Protein AF-A0A4R3SLR4-F1 (afdb_monomer)

Nearest PDB structures (foldseek):
  4ocl-assembly2_E  TM=2.530E-01  e=9.654E+00  Saccharomyces cerevisiae S288C

Radius of gyration: 13.83 Å; Cα contacts (8 Å, |Δi|>4): 68; chains: 1; bounding box: 33×25×30 Å

Foldseek 3Di:
DDKDWAQDPDDDPRHGDNPHTDIDDDCPDDDALVVQVVVVQVVQVVVVHHCPDDDDDDPDDDDDPPDDDDDRCSDDDDDD

Secondary structure (DSSP, 8-state):
-EEEEE-PPPBTTB---SS--EEEEETSS-S-HHHHHHHHHHHHHHTT------SPPPSS----SS--------SS----

Solvent-accessible surface area (backbone atoms only — not comparable to full-atom values): 5555 Å² total; per-residue (Å²): 109,48,79,48,76,46,79,48,70,62,53,91,93,44,64,59,49,91,84,59,54,53,76,44,62,47,60,74,72,87,75,55,49,72,63,31,45,57,50,44,35,54,51,34,45,76,68,79,43,74,72,87,76,90,80,82,82,78,95,63,94,80,84,66,94,88,59,88,86,86,85,76,87,42,71,88,85,86,87,133

Sequence (80 aa):
MKIESFLLSEKGWVPNNSRLPVVFYRGALVGDANGLADQFEALFEGHGGSPDWRDSVFDYHHYHSIAYEALGFFAGEATL

pLDDT: mean 91.75, std 5.09, range [69.19, 97.69]

Mean predicted aligned error: 3.62 Å

Structure (mmCIF, N/CA/C/O backbone):
data_AF-A0A4R3SLR4-F1
#
_entry.id   AF-A0A4R3SLR4-F1
#
loop_
_atom_site.group_PDB
_atom_site.id
_atom_site.type_symbol
_atom_site.label_atom_id
_atom_site.label_alt_id
_atom_site.label_comp_id
_atom_site.label_asym_id
_atom_site.label_entity_id
_atom_site.label_seq_id
_atom_site.pdbx_PDB_ins_code
_atom_site.Cartn_x
_atom_site.Cartn_y
_atom_site.Cartn_z
_atom_site.occupancy
_atom_site.B_iso_or_equiv
_atom_site.auth_seq_id
_atom_site.auth_comp_id
_atom_site.auth_asym_id
_atom_site.auth_atom_id
_atom_site.pdbx_PDB_model_num
ATOM 1 N N . MET A 1 1 ? -6.502 -7.759 14.008 1.00 89.62 1 MET A N 1
ATOM 2 C CA . MET A 1 1 ? -5.522 -7.489 12.941 1.00 89.62 1 MET A CA 1
ATOM 3 C C . MET A 1 1 ? -4.717 -8.746 12.637 1.00 89.62 1 MET A C 1
ATOM 5 O O . MET A 1 1 ? -4.250 -9.387 13.573 1.00 89.62 1 MET A O 1
ATOM 9 N N . LYS A 1 2 ? -4.564 -9.104 11.358 1.00 95.88 2 LYS A N 1
ATOM 10 C CA . LYS A 1 2 ? -3.642 -10.153 10.883 1.00 95.88 2 LYS A CA 1
ATOM 11 C C . LYS A 1 2 ? -2.556 -9.485 10.042 1.00 95.88 2 LYS A C 1
ATOM 13 O O . LYS A 1 2 ? -2.885 -8.654 9.203 1.00 95.88 2 LYS A O 1
ATOM 18 N N . ILE A 1 3 ? -1.298 -9.850 10.266 1.00 97.69 3 ILE A N 1
ATOM 19 C CA . ILE A 1 3 ? -0.150 -9.309 9.531 1.00 97.69 3 ILE A CA 1
ATOM 20 C C . ILE A 1 3 ? 0.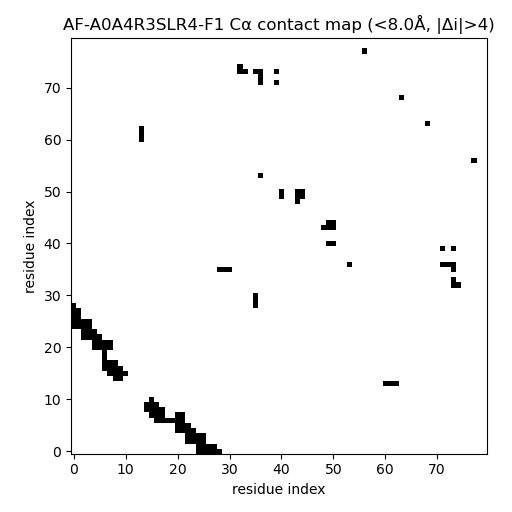374 -10.391 8.591 1.00 97.69 3 ILE A C 1
ATOM 22 O O . ILE A 1 3 ? 0.575 -11.533 9.006 1.00 97.69 3 ILE A O 1
ATOM 26 N N . GLU A 1 4 ? 0.578 -10.029 7.333 1.00 97.50 4 GLU A N 1
ATOM 27 C CA . GLU A 1 4 ? 1.174 -10.876 6.302 1.00 97.50 4 GLU A CA 1
ATOM 28 C C . GLU A 1 4 ? 2.340 -10.132 5.651 1.00 97.50 4 GLU A C 1
ATOM 30 O O . GLU A 1 4 ? 2.358 -8.901 5.622 1.00 97.50 4 GLU A O 1
ATOM 35 N N . SER A 1 5 ? 3.319 -10.868 5.131 1.00 97.50 5 SER A N 1
ATOM 36 C CA . SER A 1 5 ? 4.432 -10.289 4.386 1.00 97.50 5 SER A CA 1
ATOM 37 C C . SER A 1 5 ? 4.702 -11.063 3.102 1.00 97.50 5 SER A C 1
ATOM 39 O O . SER A 1 5 ? 4.596 -12.289 3.061 1.00 97.50 5 SER A O 1
ATOM 41 N N . PHE A 1 6 ? 5.051 -10.328 2.048 1.00 95.56 6 PHE A N 1
ATOM 42 C CA . PHE A 1 6 ? 5.302 -10.867 0.717 1.00 95.56 6 PHE A CA 1
ATOM 43 C C . PHE A 1 6 ? 6.637 -10.331 0.209 1.00 95.56 6 PHE A C 1
ATOM 45 O O . PHE A 1 6 ? 6.777 -9.135 -0.048 1.00 95.56 6 PHE A O 1
ATOM 52 N N . LEU A 1 7 ? 7.631 -11.209 0.072 1.00 97.00 7 LEU A N 1
ATOM 53 C CA . LEU A 1 7 ? 8.862 -10.872 -0.635 1.00 97.00 7 LEU A CA 1
ATOM 54 C C . LEU A 1 7 ? 8.645 -11.149 -2.122 1.00 97.00 7 LEU A C 1
ATOM 56 O O . LEU A 1 7 ? 8.425 -12.294 -2.515 1.00 97.00 7 LEU A O 1
ATOM 60 N N . LEU A 1 8 ? 8.670 -10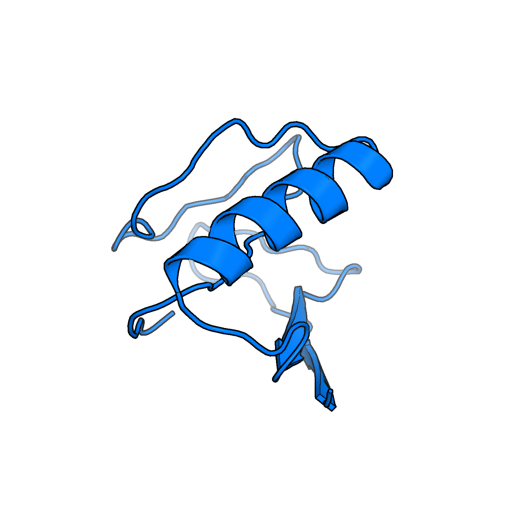.095 -2.931 1.00 94.62 8 LEU A N 1
ATOM 61 C CA . LEU A 1 8 ? 8.390 -10.171 -4.360 1.00 94.62 8 LEU A CA 1
ATOM 62 C C . LEU A 1 8 ? 9.702 -10.176 -5.148 1.00 94.62 8 LEU A C 1
ATOM 64 O O . LEU A 1 8 ? 10.578 -9.348 -4.904 1.00 94.62 8 LEU A O 1
ATOM 68 N N . SER A 1 9 ? 9.833 -11.094 -6.105 1.00 96.12 9 SER A N 1
ATOM 69 C CA . SER A 1 9 ? 10.905 -11.050 -7.103 1.00 96.12 9 SER A CA 1
ATOM 70 C C . SER A 1 9 ? 10.614 -9.982 -8.155 1.00 96.12 9 SER A C 1
ATOM 72 O O . SER A 1 9 ? 9.472 -9.543 -8.294 1.00 96.12 9 SER A O 1
ATOM 74 N N . GLU A 1 10 ? 11.617 -9.608 -8.945 1.00 95.75 10 GLU A N 1
ATOM 75 C CA . GLU A 1 10 ? 11.409 -8.800 -10.150 1.00 95.75 10 GLU A CA 1
ATOM 76 C C . GLU A 1 10 ? 10.291 -9.380 -11.039 1.00 95.75 10 GLU A C 1
ATOM 78 O O . GLU A 1 10 ? 10.108 -10.602 -11.130 1.00 95.75 10 GLU A O 1
ATOM 83 N N . LYS A 1 11 ? 9.509 -8.497 -11.669 1.00 92.12 11 LYS A N 1
ATOM 84 C CA . LYS A 1 11 ? 8.403 -8.870 -12.561 1.00 92.12 11 LYS A CA 1
ATOM 85 C C . LYS A 1 11 ? 8.364 -7.928 -13.760 1.00 92.12 11 LYS A C 1
ATOM 87 O O . LYS A 1 11 ? 7.883 -6.799 -13.674 1.00 92.12 11 LYS A O 1
ATOM 92 N N . GLY A 1 12 ? 8.828 -8.414 -14.909 1.00 93.75 12 GLY A N 1
ATOM 93 C CA . GLY A 1 12 ? 8.912 -7.601 -16.122 1.00 93.75 12 GLY A CA 1
ATOM 94 C C . GLY A 1 12 ? 9.833 -6.400 -15.905 1.00 93.75 12 GLY A C 1
ATOM 95 O O . GLY A 1 12 ? 10.983 -6.569 -15.524 1.00 93.75 12 GLY A O 1
ATOM 96 N N 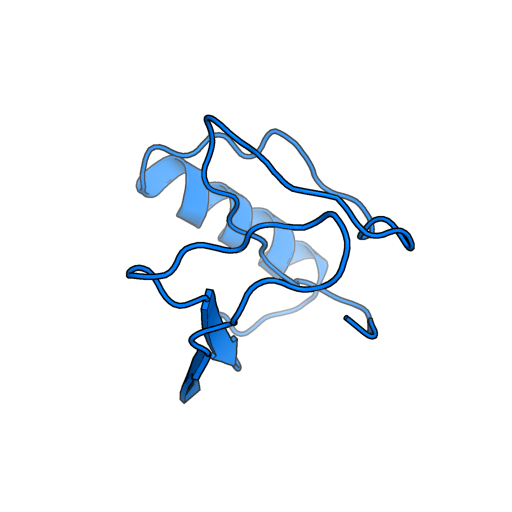. TRP A 1 13 ? 9.322 -5.190 -16.132 1.00 94.62 13 TRP A N 1
ATOM 97 C CA . TRP A 1 13 ? 10.076 -3.949 -15.923 1.00 94.62 13 TRP A CA 1
ATOM 98 C C . TRP A 1 13 ? 10.017 -3.424 -14.478 1.00 94.62 13 TRP A C 1
ATOM 100 O O . TRP A 1 13 ? 10.663 -2.424 -14.171 1.00 94.62 13 TRP A O 1
ATOM 110 N N . VAL A 1 14 ? 9.260 -4.078 -13.589 1.00 95.00 14 VAL A N 1
ATOM 111 C CA . VAL A 1 14 ? 9.158 -3.704 -12.174 1.00 95.00 14 VAL A CA 1
ATOM 112 C C . VAL A 1 14 ? 10.242 -4.445 -11.383 1.00 95.00 14 VAL A C 1
ATOM 114 O O . VAL A 1 14 ? 10.187 -5.676 -11.295 1.00 95.00 14 VAL A O 1
ATOM 117 N N . PRO A 1 15 ? 11.220 -3.735 -10.788 1.00 94.69 15 PRO A N 1
ATOM 118 C CA . PRO A 1 15 ? 12.379 -4.386 -10.180 1.00 94.69 15 PRO A CA 1
ATOM 119 C C . PRO A 1 15 ? 12.048 -5.119 -8.873 1.00 94.69 15 PRO A C 1
ATOM 121 O O . PRO A 1 15 ? 12.650 -6.149 -8.591 1.00 94.69 15 PRO A O 1
ATOM 124 N N . ASN A 1 16 ? 11.078 -4.618 -8.096 1.00 94.62 16 ASN A N 1
ATOM 125 C CA . ASN A 1 16 ? 10.808 -5.010 -6.705 1.00 94.62 16 ASN A CA 1
ATOM 126 C C . ASN A 1 16 ? 12.045 -4.931 -5.777 1.00 94.62 16 ASN A C 1
ATOM 128 O O . ASN A 1 16 ? 13.198 -4.871 -6.199 1.00 94.62 16 ASN A O 1
ATOM 132 N N . ASN A 1 17 ? 11.818 -4.853 -4.464 1.00 94.31 17 ASN A N 1
ATOM 133 C CA . ASN A 1 17 ? 12.913 -4.777 -3.497 1.00 94.31 17 ASN A CA 1
ATOM 134 C C . ASN A 1 17 ? 13.306 -6.184 -3.026 1.00 94.31 17 ASN A C 1
ATOM 136 O O . ASN A 1 17 ? 12.524 -6.864 -2.370 1.00 94.31 17 ASN A O 1
ATOM 140 N N . SER A 1 18 ? 14.544 -6.602 -3.295 1.00 94.81 18 SER A N 1
ATOM 141 C CA . SER A 1 18 ? 15.029 -7.950 -2.953 1.00 94.81 18 SER A CA 1
ATOM 142 C C . SER A 1 18 ? 15.238 -8.202 -1.454 1.00 94.81 18 SER A C 1
ATOM 144 O O . SER A 1 18 ? 15.530 -9.330 -1.059 1.00 94.81 18 SER A O 1
ATOM 146 N N . ARG A 1 19 ? 15.121 -7.168 -0.610 1.00 95.69 19 ARG A N 1
ATOM 147 C CA . ARG A 1 19 ? 15.361 -7.254 0.842 1.00 95.69 19 ARG A CA 1
ATOM 148 C C . ARG A 1 19 ? 14.160 -6.844 1.684 1.00 95.69 19 ARG A C 1
ATOM 150 O O . ARG A 1 19 ? 14.026 -7.330 2.803 1.00 95.69 19 ARG A O 1
ATOM 157 N N . LEU A 1 20 ? 13.331 -5.930 1.187 1.00 95.44 20 LEU A N 1
ATOM 158 C CA . LEU A 1 20 ? 12.195 -5.384 1.924 1.00 95.44 20 LEU A CA 1
ATOM 159 C C . LEU A 1 20 ? 10.891 -5.991 1.390 1.00 95.44 20 LEU A C 1
ATOM 161 O O . LEU A 1 20 ? 10.568 -5.767 0.223 1.00 95.44 20 LEU A O 1
ATOM 165 N N . PRO A 1 21 ? 10.145 -6.754 2.208 1.00 96.25 21 PRO A N 1
ATOM 166 C CA . PRO A 1 21 ? 8.867 -7.308 1.790 1.00 96.25 21 PRO A CA 1
ATOM 167 C C . PRO A 1 21 ? 7.768 -6.241 1.811 1.00 96.25 21 PRO A C 1
ATOM 169 O O . PRO A 1 21 ? 7.814 -5.293 2.597 1.00 96.25 21 PRO A O 1
ATOM 172 N N . VAL A 1 22 ? 6.722 -6.460 1.018 1.00 95.00 22 VAL A N 1
ATOM 173 C CA . VAL A 1 22 ? 5.432 -5.789 1.220 1.00 95.00 22 VAL A CA 1
ATOM 174 C C . VAL A 1 22 ? 4.824 -6.322 2.514 1.00 95.00 22 VAL A C 1
ATOM 176 O O . VAL A 1 22 ? 4.800 -7.536 2.721 1.00 95.00 22 VAL A O 1
ATOM 179 N N . VAL A 1 23 ? 4.324 -5.437 3.377 1.00 96.88 23 VAL A N 1
ATOM 180 C CA . VAL A 1 23 ? 3.646 -5.812 4.627 1.00 96.88 23 VAL A CA 1
ATOM 181 C C . VAL A 1 23 ? 2.168 -5.462 4.519 1.00 96.88 23 VAL A C 1
ATOM 183 O O . VAL A 1 23 ? 1.816 -4.318 4.247 1.00 96.88 23 VAL A O 1
ATOM 186 N N . PHE A 1 24 ? 1.302 -6.447 4.744 1.00 95.69 24 PHE A N 1
ATOM 187 C CA . PHE A 1 24 ? -0.142 -6.302 4.618 1.00 95.69 24 PHE A CA 1
ATOM 188 C C . PHE A 1 24 ? -0.840 -6.496 5.967 1.00 95.69 24 PHE A C 1
ATOM 190 O O . PHE A 1 24 ? -0.775 -7.569 6.573 1.00 95.69 24 PHE A O 1
ATOM 197 N N . TYR A 1 25 ? -1.531 -5.453 6.429 1.00 95.94 25 TYR A N 1
ATOM 198 C CA . TYR A 1 25 ? -2.251 -5.432 7.702 1.00 95.94 25 TYR A CA 1
ATOM 199 C C . TYR A 1 25 ? -3.755 -5.608 7.465 1.00 95.94 25 TYR A C 1
ATOM 201 O O . TYR A 1 25 ? -4.482 -4.651 7.198 1.00 95.94 25 TYR A O 1
ATOM 209 N N . ARG A 1 26 ? -4.259 -6.839 7.591 1.00 93.44 26 ARG A N 1
ATOM 210 C CA . ARG A 1 26 ? -5.702 -7.115 7.497 1.00 93.44 26 ARG A CA 1
ATOM 211 C C . ARG A 1 26 ? -6.423 -6.684 8.762 1.00 93.44 26 ARG A C 1
ATOM 213 O O . ARG A 1 26 ? -6.100 -7.163 9.855 1.00 93.44 26 ARG A O 1
ATOM 220 N N . GLY A 1 27 ? -7.443 -5.844 8.594 1.00 93.31 27 GLY A N 1
ATOM 221 C CA . GLY A 1 27 ? -8.182 -5.260 9.712 1.00 93.31 27 GLY A CA 1
ATOM 222 C C . GLY A 1 27 ? -7.249 -4.448 10.606 1.00 93.31 27 GLY A C 1
ATOM 223 O O . GLY A 1 27 ? -7.170 -4.728 11.804 1.00 93.31 27 GLY A O 1
ATOM 224 N N . ALA A 1 28 ? -6.474 -3.548 9.988 1.00 93.94 28 ALA A N 1
ATOM 225 C CA . ALA A 1 28 ? -5.570 -2.629 10.677 1.00 93.94 28 ALA A CA 1
ATOM 226 C C . ALA A 1 28 ? -6.344 -1.676 11.596 1.00 93.94 28 ALA A C 1
ATOM 228 O O . ALA A 1 28 ? -5.964 -1.485 12.745 1.00 93.94 28 ALA A O 1
ATOM 229 N N . LEU A 1 29 ? -7.469 -1.158 11.098 1.00 94.12 29 LEU A N 1
ATOM 230 C CA . LEU A 1 29 ? -8.416 -0.309 11.812 1.00 94.12 29 LEU A CA 1
ATOM 231 C C . LEU A 1 29 ? -9.837 -0.872 11.638 1.00 94.12 29 LEU A C 1
ATOM 233 O O . LEU A 1 29 ? -10.095 -1.641 10.708 1.00 94.12 29 LEU A O 1
ATOM 237 N N . VAL A 1 30 ? -10.747 -0.521 12.548 1.00 89.56 30 VAL A N 1
ATOM 238 C CA . VAL A 1 30 ? -12.155 -0.958 12.539 1.00 89.56 30 VAL A CA 1
ATOM 239 C C . VAL A 1 30 ? -13.044 0.272 12.702 1.00 89.56 30 VAL A C 1
ATOM 241 O O . VAL A 1 30 ? -12.872 1.023 13.657 1.00 89.56 30 VAL A O 1
ATOM 244 N N . GLY A 1 31 ? -13.994 0.474 11.791 1.00 87.00 31 GLY A N 1
ATOM 245 C CA . GLY A 1 31 ? -14.891 1.631 11.797 1.00 87.00 31 GLY A CA 1
ATOM 246 C C . GLY A 1 31 ? -15.762 1.694 10.543 1.00 87.00 31 GLY A C 1
ATOM 247 O O . GLY A 1 31 ? -15.724 0.783 9.716 1.00 87.00 31 GLY A O 1
ATOM 248 N N . ASP A 1 32 ? -16.552 2.760 10.414 1.00 87.75 32 ASP A N 1
ATOM 249 C CA . ASP A 1 32 ? -17.228 3.093 9.158 1.00 87.75 32 ASP A CA 1
ATOM 250 C C . ASP A 1 32 ? -16.262 3.744 8.151 1.00 87.75 32 ASP A C 1
ATOM 252 O O . ASP A 1 32 ? -15.183 4.205 8.515 1.00 87.75 32 ASP A O 1
ATOM 256 N N . ALA A 1 33 ? -16.647 3.768 6.874 1.00 81.38 33 ALA A N 1
ATOM 257 C CA . ALA A 1 33 ? -15.782 4.222 5.786 1.00 81.38 33 ALA A CA 1
ATOM 258 C C . ALA A 1 33 ? -15.265 5.661 5.962 1.00 81.38 33 ALA A C 1
ATOM 260 O O . ALA A 1 33 ? -14.082 5.914 5.739 1.00 81.38 33 ALA A O 1
ATOM 261 N N . ASN A 1 34 ? -16.131 6.595 6.371 1.00 79.69 34 ASN A N 1
ATOM 262 C CA . ASN A 1 34 ? -15.750 8.002 6.507 1.00 79.69 34 ASN A CA 1
ATOM 263 C C . ASN A 1 34 ? -14.801 8.189 7.695 1.00 79.69 34 ASN A C 1
ATOM 265 O O . ASN A 1 34 ? -13.758 8.820 7.552 1.00 79.69 34 ASN A O 1
ATOM 269 N N . GLY A 1 35 ? -15.114 7.576 8.839 1.00 92.62 35 GLY A N 1
ATOM 270 C CA . GLY A 1 35 ? -14.256 7.621 10.016 1.00 92.62 35 GLY A CA 1
ATOM 271 C C . GLY A 1 35 ? -12.929 6.889 9.817 1.00 92.62 35 GLY A C 1
ATOM 272 O O . GLY A 1 35 ? -11.938 7.252 10.446 1.00 92.62 35 GLY A O 1
ATOM 273 N N . LEU A 1 36 ? -12.876 5.857 8.970 1.00 94.56 36 LEU A N 1
ATOM 274 C CA . LEU A 1 36 ? -11.639 5.131 8.677 1.00 94.56 36 LEU A CA 1
ATOM 275 C C . LEU A 1 36 ? -10.662 5.946 7.830 1.00 94.56 36 LEU A C 1
ATOM 277 O O . LEU A 1 36 ? -9.464 5.871 8.096 1.00 94.56 36 LEU A O 1
ATOM 281 N N . ALA A 1 37 ? -11.144 6.715 6.850 1.00 93.94 37 ALA A N 1
ATOM 282 C CA . ALA A 1 37 ? -10.278 7.570 6.038 1.00 93.94 37 ALA A CA 1
ATOM 283 C C . ALA A 1 37 ? -9.506 8.560 6.926 1.00 93.94 37 ALA A C 1
ATOM 285 O O . ALA A 1 37 ? -8.278 8.560 6.920 1.00 93.94 37 ALA A O 1
ATOM 286 N N . ASP A 1 38 ? -10.220 9.299 7.779 1.00 94.19 38 ASP A N 1
ATOM 287 C CA . ASP A 1 38 ? -9.616 10.285 8.683 1.00 94.19 38 ASP A CA 1
ATOM 288 C C . ASP A 1 38 ? -8.665 9.625 9.707 1.00 94.19 38 ASP A C 1
ATOM 290 O O . ASP A 1 38 ? -7.616 10.174 10.044 1.00 94.19 38 ASP A O 1
ATOM 294 N N . GLN A 1 39 ? -8.985 8.414 10.182 1.00 95.44 39 GLN A N 1
ATOM 295 C CA . GLN A 1 39 ? -8.096 7.662 11.077 1.00 95.44 39 GLN A CA 1
ATOM 296 C C . GLN A 1 39 ? -6.800 7.213 10.391 1.00 95.44 39 GLN A C 1
ATOM 298 O O . GLN A 1 39 ? -5.747 7.241 11.028 1.00 95.44 39 GLN A O 1
ATOM 303 N N . PHE A 1 40 ? -6.851 6.784 9.126 1.00 95.25 40 PHE A N 1
ATOM 304 C CA . PHE A 1 40 ? -5.641 6.436 8.378 1.00 95.25 40 PHE A CA 1
ATOM 305 C C . PHE A 1 40 ? -4.764 7.661 8.127 1.00 95.25 40 PHE A C 1
ATOM 307 O O . PHE A 1 40 ? -3.551 7.572 8.293 1.00 95.25 40 PHE A O 1
ATOM 314 N N . GLU A 1 41 ? -5.359 8.803 7.786 1.00 94.56 41 GLU A N 1
ATOM 315 C CA . GLU A 1 41 ? -4.610 10.047 7.586 1.00 94.56 41 GLU A CA 1
ATOM 316 C C . GLU A 1 41 ? -3.903 10.486 8.869 1.00 94.56 41 GLU A C 1
ATOM 318 O O . GLU A 1 41 ? -2.685 10.659 8.862 1.00 94.56 41 GLU A O 1
ATOM 323 N N . ALA A 1 42 ? -4.623 10.530 9.995 1.00 94.25 42 ALA A N 1
ATOM 324 C CA . ALA A 1 42 ? -4.030 10.827 11.298 1.00 94.25 42 ALA A CA 1
ATOM 325 C C . ALA A 1 42 ? -2.931 9.817 11.683 1.00 94.25 42 ALA A C 1
ATOM 327 O O . ALA A 1 42 ? -1.915 10.183 12.282 1.00 94.25 42 ALA A O 1
ATOM 328 N N . LEU A 1 43 ? -3.109 8.537 11.331 1.00 94.44 43 LEU A N 1
ATOM 329 C CA . LEU A 1 43 ? -2.098 7.506 11.551 1.00 94.44 43 LEU A CA 1
ATOM 330 C C . LEU A 1 43 ? -0.833 7.780 10.728 1.00 94.44 43 LEU A C 1
ATOM 332 O O . LEU A 1 43 ? 0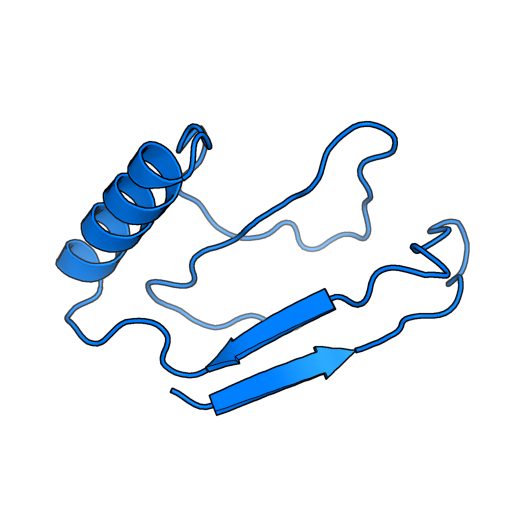.265 7.663 11.274 1.00 94.44 43 LEU A O 1
ATOM 336 N N . PHE A 1 44 ? -0.962 8.137 9.450 1.00 94.31 44 PHE A N 1
ATOM 337 C CA . PHE A 1 44 ? 0.184 8.435 8.590 1.00 94.31 44 PHE A CA 1
ATOM 338 C C . PHE A 1 44 ? 0.917 9.706 9.024 1.00 94.31 44 PHE A C 1
ATOM 340 O O . PHE A 1 44 ? 2.143 9.662 9.157 1.00 94.31 44 PHE A O 1
ATOM 347 N N . GLU A 1 45 ? 0.190 10.779 9.349 1.00 93.88 45 GLU A N 1
ATOM 348 C CA . GLU A 1 45 ? 0.768 12.010 9.912 1.00 93.88 45 GLU A CA 1
ATOM 349 C C . GLU A 1 45 ? 1.571 11.725 11.186 1.00 93.88 45 GLU A C 1
ATOM 351 O O . GLU A 1 45 ? 2.719 12.156 11.329 1.00 93.88 45 GLU A O 1
ATOM 356 N N . GLY A 1 46 ? 1.010 10.916 12.093 1.00 94.75 46 GLY A N 1
ATOM 357 C CA . GLY A 1 46 ? 1.668 10.525 13.341 1.00 94.75 46 GLY A CA 1
ATOM 358 C C . GLY A 1 46 ? 2.953 9.705 13.160 1.00 94.75 46 GLY A C 1
ATOM 359 O O . GLY A 1 46 ? 3.759 9.631 14.087 1.00 94.75 46 GLY A O 1
ATOM 360 N N . HIS A 1 47 ? 3.171 9.116 11.980 1.00 92.06 47 HIS A N 1
ATOM 361 C CA . HIS A 1 47 ? 4.360 8.322 11.647 1.00 92.06 47 HIS A CA 1
ATOM 362 C C . HIS A 1 47 ? 5.288 9.020 10.639 1.00 92.06 47 HIS A C 1
ATOM 364 O O . HIS A 1 47 ? 6.161 8.377 10.054 1.00 92.06 47 HIS A O 1
ATOM 370 N N . GLY A 1 48 ? 5.140 10.337 10.458 1.00 88.00 48 GLY A N 1
ATOM 371 C CA . GLY A 1 48 ? 6.017 11.138 9.599 1.00 88.00 48 GLY A CA 1
ATOM 372 C C . GLY A 1 48 ? 5.738 10.996 8.101 1.00 88.00 48 GLY A C 1
ATOM 373 O O . GLY A 1 48 ? 6.558 11.431 7.292 1.00 88.00 48 GLY A O 1
ATOM 374 N N . GLY A 1 49 ? 4.608 10.389 7.734 1.00 82.38 49 GLY A N 1
ATO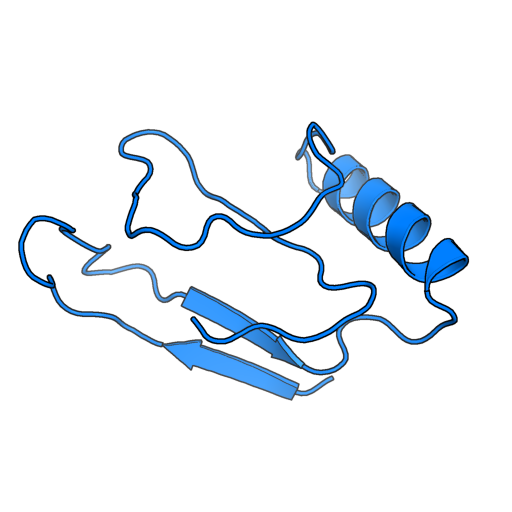M 375 C CA . GLY A 1 49 ? 4.041 10.485 6.394 1.00 82.38 49 GLY A CA 1
ATOM 376 C C . GLY A 1 49 ? 3.196 11.751 6.248 1.00 82.38 49 GLY A C 1
ATOM 377 O O . GLY A 1 49 ? 2.806 12.366 7.237 1.00 82.38 49 GLY A O 1
ATOM 378 N N . SER A 1 50 ? 2.900 12.127 5.008 1.00 82.50 50 SER A N 1
ATOM 379 C CA . SER A 1 50 ? 1.912 13.157 4.691 1.00 82.50 50 SER A CA 1
ATOM 380 C C . SER A 1 50 ? 0.758 12.477 3.948 1.00 82.50 50 SER A C 1
ATOM 382 O O . SER A 1 50 ? 1.026 11.739 2.993 1.00 82.50 50 SER A O 1
ATOM 384 N N . PRO A 1 51 ? -0.504 12.625 4.386 1.00 76.00 51 PRO A N 1
ATOM 385 C CA . PRO A 1 51 ? -1.663 12.107 3.670 1.00 76.00 51 PRO A CA 1
ATOM 386 C C . PRO A 1 51 ? -1.906 12.958 2.417 1.00 76.00 51 PRO A C 1
ATOM 388 O O . PRO A 1 51 ? -2.804 13.791 2.356 1.00 76.00 51 PRO A O 1
ATOM 391 N N . ASP A 1 52 ? -1.066 12.760 1.405 1.00 81.00 52 ASP A N 1
AT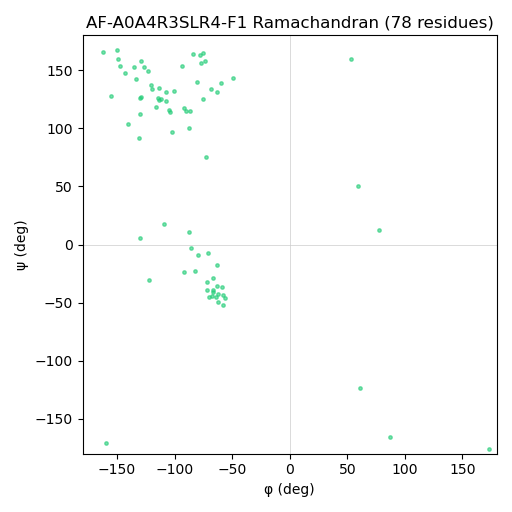OM 392 C CA . ASP A 1 52 ? -1.061 13.582 0.191 1.00 81.00 52 ASP A CA 1
ATOM 393 C C . ASP A 1 52 ? -2.172 13.185 -0.799 1.00 81.00 52 ASP A C 1
ATOM 395 O O . ASP A 1 52 ? -2.394 13.869 -1.800 1.00 81.00 52 ASP A O 1
ATOM 399 N N . TRP A 1 53 ? -2.863 12.065 -0.548 1.00 87.12 53 TRP A N 1
ATOM 400 C CA . TRP A 1 53 ? -3.774 11.455 -1.509 1.00 87.12 53 TRP A CA 1
ATOM 401 C C . TRP A 1 53 ? -4.867 10.586 -0.861 1.00 87.12 53 TRP A C 1
ATOM 403 O O . TRP A 1 53 ? -4.574 9.669 -0.094 1.00 87.12 53 TRP A O 1
ATOM 413 N N . ARG A 1 54 ? -6.132 10.852 -1.224 1.00 92.62 54 ARG A N 1
ATOM 414 C CA . ARG A 1 54 ? -7.330 10.077 -0.849 1.00 92.62 54 ARG A CA 1
ATOM 415 C C . ARG A 1 54 ? -8.157 9.778 -2.105 1.00 92.62 54 ARG A C 1
ATOM 417 O O . ARG A 1 54 ? -8.998 10.586 -2.493 1.00 92.62 54 ARG A O 1
ATOM 424 N N . ASP A 1 55 ? -7.913 8.637 -2.746 1.00 92.00 55 ASP A N 1
ATOM 425 C CA . ASP A 1 55 ? -8.600 8.214 -3.978 1.00 92.00 55 ASP A CA 1
ATOM 426 C C . ASP A 1 55 ? -8.476 6.684 -4.188 1.00 92.00 55 ASP A C 1
ATOM 428 O O . ASP A 1 55 ? -8.043 5.946 -3.301 1.00 92.00 55 ASP A O 1
ATOM 432 N N . SER A 1 56 ? -8.891 6.205 -5.359 1.00 91.12 56 SER A N 1
ATOM 433 C CA . SER A 1 56 ? -8.758 4.835 -5.862 1.00 91.12 56 SER A CA 1
ATOM 434 C C . SER A 1 56 ? -7.330 4.480 -6.297 1.00 91.12 56 SER A C 1
ATOM 436 O O . SER A 1 56 ? -6.550 5.349 -6.646 1.00 91.12 56 SER A O 1
ATOM 438 N N . VAL A 1 57 ? -6.982 3.190 -6.336 1.00 89.56 57 VAL A N 1
ATOM 439 C CA . VAL A 1 57 ? -5.658 2.725 -6.797 1.00 89.56 57 VAL A CA 1
ATOM 440 C C . VAL A 1 57 ? -5.594 2.674 -8.327 1.00 89.56 57 VAL A C 1
ATOM 442 O O . VAL A 1 57 ? -6.547 2.234 -8.967 1.00 89.56 57 VAL A O 1
ATOM 445 N N . PHE A 1 58 ? -4.462 3.079 -8.915 1.00 90.06 58 PHE A N 1
ATOM 446 C CA . PHE A 1 58 ? -4.228 2.942 -10.356 1.00 90.06 58 PHE A CA 1
ATOM 447 C C . PHE A 1 58 ? -4.298 1.480 -10.817 1.00 90.06 58 PHE A C 1
ATOM 449 O O . PHE A 1 58 ? -3.739 0.584 -10.186 1.00 90.06 58 PHE A O 1
ATOM 456 N N . ASP A 1 59 ? -4.915 1.251 -11.975 1.00 91.19 59 ASP A N 1
ATOM 457 C CA . ASP A 1 59 ? -5.134 -0.074 -12.568 1.00 91.19 59 ASP A CA 1
ATOM 458 C C . ASP A 1 59 ? -3.968 -0.567 -13.450 1.00 91.19 59 ASP A C 1
ATOM 460 O O . ASP A 1 59 ? -4.077 -1.583 -14.140 1.00 91.19 59 ASP A O 1
ATOM 464 N N . TYR A 1 60 ? -2.826 0.126 -13.414 1.00 90.50 60 TYR A N 1
ATOM 465 C CA . TYR A 1 60 ? -1.617 -0.216 -14.156 1.00 90.50 60 TYR A CA 1
ATOM 466 C C . TYR A 1 60 ? -0.402 -0.389 -13.238 1.00 90.50 60 TYR A C 1
ATOM 468 O O . TYR A 1 60 ? -0.255 0.263 -12.203 1.00 90.50 60 TYR A O 1
ATOM 476 N N . HIS A 1 61 ? 0.526 -1.258 -13.650 1.00 89.69 61 HIS A N 1
ATOM 477 C CA . HIS A 1 61 ? 1.778 -1.475 -12.928 1.00 89.69 61 HIS A CA 1
ATOM 478 C C . HIS A 1 61 ? 2.638 -0.203 -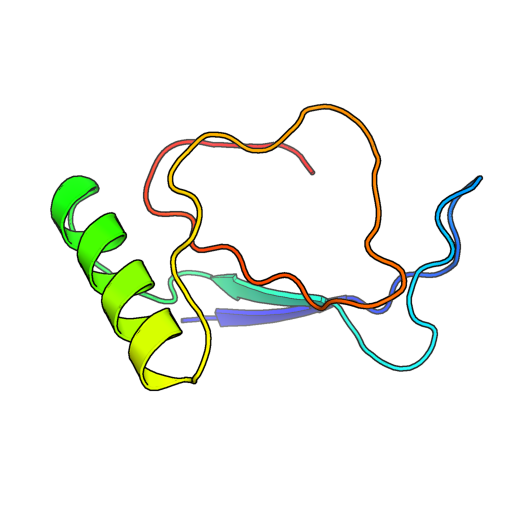12.905 1.00 89.69 61 HIS A C 1
ATOM 480 O O 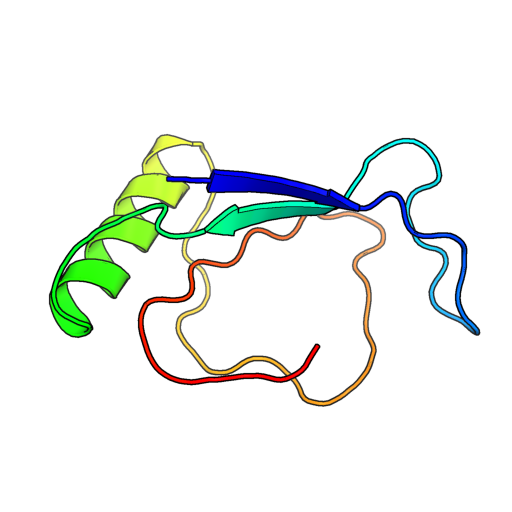. HIS A 1 61 ? 2.881 0.409 -13.942 1.00 89.69 61 HIS A O 1
ATOM 486 N N . HIS A 1 62 ? 3.127 0.164 -11.724 1.00 92.44 62 HIS A N 1
ATOM 487 C CA . HIS A 1 62 ? 4.077 1.250 -11.506 1.00 92.44 62 HIS A CA 1
ATOM 488 C C . HIS A 1 62 ? 4.951 0.947 -10.282 1.00 92.44 62 HIS A C 1
ATOM 490 O O . HIS A 1 62 ? 4.696 -0.007 -9.547 1.00 92.44 62 HIS A O 1
ATOM 496 N N . TYR A 1 63 ? 6.029 1.712 -10.103 1.00 93.25 63 TYR A N 1
ATOM 497 C CA . TYR A 1 63 ? 6.900 1.607 -8.935 1.00 93.25 63 TYR A CA 1
ATOM 498 C C . TYR A 1 63 ? 7.527 2.960 -8.600 1.00 93.25 63 TYR A C 1
ATOM 500 O O . TYR A 1 63 ? 7.665 3.827 -9.466 1.00 93.25 63 TYR A O 1
ATOM 508 N N . HIS A 1 64 ? 7.979 3.104 -7.356 1.00 92.31 64 HIS A N 1
ATOM 509 C CA . HIS A 1 64 ? 8.736 4.262 -6.896 1.00 92.31 64 HIS A CA 1
ATOM 510 C C . HIS A 1 64 ? 10.203 3.878 -6.686 1.00 92.31 64 HIS A C 1
ATOM 512 O O . HIS A 1 64 ? 10.516 2.950 -5.945 1.00 92.31 64 HIS A O 1
ATOM 518 N N . SER A 1 65 ? 11.126 4.580 -7.347 1.00 92.69 65 SER A N 1
ATOM 519 C CA . SER A 1 65 ? 12.571 4.323 -7.226 1.00 92.69 65 SER A CA 1
ATOM 520 C C . SER A 1 65 ? 13.213 4.983 -6.002 1.00 92.69 65 SER A C 1
ATOM 522 O O . SER A 1 65 ? 14.274 4.549 -5.562 1.00 92.69 65 SER A O 1
ATOM 524 N N . ILE A 1 66 ? 12.587 6.037 -5.472 1.00 91.69 66 ILE A N 1
ATOM 525 C CA . ILE A 1 66 ? 13.141 6.902 -4.416 1.00 91.69 66 ILE A CA 1
ATOM 526 C C . ILE A 1 66 ? 12.182 7.126 -3.240 1.00 91.69 66 ILE A C 1
ATOM 528 O O . ILE A 1 66 ? 12.484 7.921 -2.356 1.00 91.69 66 ILE A O 1
ATOM 532 N N . ALA A 1 67 ? 11.033 6.450 -3.226 1.00 89.12 67 ALA A N 1
ATOM 533 C CA . ALA A 1 67 ? 10.021 6.593 -2.186 1.00 89.12 67 ALA A CA 1
ATOM 534 C C . ALA A 1 67 ? 9.501 5.223 -1.743 1.00 89.12 67 ALA A C 1
ATOM 536 O O . ALA A 1 67 ? 9.527 4.261 -2.513 1.00 89.12 67 ALA A O 1
ATOM 537 N N . TYR A 1 68 ? 9.038 5.155 -0.498 1.00 88.88 68 TYR A N 1
ATOM 538 C CA . TYR A 1 68 ? 8.162 4.083 -0.043 1.00 88.88 68 TYR A CA 1
ATOM 539 C C . TYR A 1 68 ? 6.713 4.545 -0.204 1.00 88.88 68 TYR A C 1
ATOM 541 O O . TYR A 1 68 ? 6.437 5.742 -0.168 1.00 88.88 68 TYR A O 1
ATOM 549 N N . GLU A 1 69 ? 5.802 3.596 -0.359 1.00 91.62 69 GLU A N 1
ATOM 550 C CA . GLU A 1 69 ? 4.369 3.859 -0.405 1.00 91.62 69 GLU A CA 1
ATOM 551 C C . GLU A 1 69 ? 3.690 3.097 0.736 1.00 91.62 69 GLU A C 1
ATOM 553 O O . GLU A 1 69 ? 4.021 1.940 1.012 1.00 91.62 69 GLU A O 1
ATOM 558 N N . ALA A 1 70 ? 2.757 3.761 1.413 1.00 93.25 70 ALA A N 1
ATOM 559 C CA . ALA A 1 70 ? 1.874 3.161 2.400 1.00 93.25 70 ALA A CA 1
ATOM 560 C C . ALA A 1 70 ? 0.435 3.557 2.059 1.00 93.25 70 ALA A C 1
ATOM 562 O O . ALA A 1 70 ? 0.143 4.739 1.910 1.00 93.25 70 ALA A O 1
ATOM 563 N N . LEU A 1 71 ? -0.454 2.568 1.942 1.00 93.56 71 LEU A N 1
ATOM 564 C CA . LEU A 1 71 ? -1.853 2.770 1.564 1.00 93.56 71 LEU A CA 1
ATOM 565 C C . LEU A 1 71 ? -2.792 2.276 2.666 1.00 93.56 71 LEU A C 1
ATOM 567 O O . LEU A 1 71 ? -2.625 1.175 3.200 1.00 93.56 71 LEU A O 1
ATOM 571 N N . GLY A 1 72 ? -3.796 3.092 2.988 1.00 93.81 72 GLY A N 1
ATOM 572 C CA . GLY A 1 72 ? -4.889 2.751 3.896 1.00 93.81 72 GLY A CA 1
ATOM 573 C C . GLY A 1 72 ? -6.167 2.463 3.114 1.00 93.81 72 GLY A C 1
ATOM 574 O O . GLY A 1 72 ? -6.736 3.361 2.501 1.00 93.81 72 GLY A O 1
ATOM 575 N N . PHE A 1 73 ? -6.646 1.219 3.144 1.00 93.31 73 PHE A N 1
ATOM 576 C CA . PHE A 1 73 ? -7.906 0.840 2.499 1.00 93.31 73 PHE A CA 1
ATOM 577 C C . PHE A 1 73 ? -9.073 1.070 3.466 1.00 93.31 73 PHE A C 1
ATOM 579 O O . PHE A 1 73 ? -9.307 0.258 4.363 1.00 93.31 73 PHE A O 1
ATOM 586 N N . PHE A 1 74 ? -9.790 2.184 3.303 1.00 94.00 74 PHE A N 1
ATOM 587 C CA . PHE A 1 74 ? -10.910 2.562 4.177 1.00 94.00 74 PHE A CA 1
ATOM 588 C C . PHE A 1 74 ? -12.279 2.066 3.678 1.00 94.00 74 PHE A C 1
ATOM 590 O O . PHE A 1 74 ? -13.196 1.903 4.484 1.00 94.00 74 PHE A O 1
ATOM 597 N N . ALA A 1 75 ? -12.428 1.807 2.373 1.00 92.69 75 ALA A N 1
ATOM 598 C CA . ALA A 1 75 ? -13.641 1.261 1.763 1.00 92.69 75 ALA A CA 1
ATOM 599 C C . ALA A 1 75 ? -13.370 0.681 0.363 1.00 92.69 75 ALA A C 1
ATOM 601 O O . ALA A 1 75 ? -12.349 0.977 -0.254 1.00 92.69 75 ALA A O 1
ATOM 602 N N . GLY A 1 76 ? -14.323 -0.103 -0.148 1.00 91.56 76 GLY A N 1
ATOM 603 C CA . GLY A 1 76 ? -14.284 -0.661 -1.501 1.00 91.56 76 GLY A CA 1
ATOM 604 C C . GLY A 1 76 ? -13.534 -1.989 -1.610 1.00 91.56 76 GLY A C 1
ATOM 605 O O . GLY A 1 76 ? -13.269 -2.666 -0.616 1.00 91.56 76 GLY A O 1
ATOM 606 N N . GLU A 1 77 ? -13.228 -2.364 -2.848 1.00 89.81 77 GLU A N 1
ATOM 607 C CA . GLU A 1 77 ? -12.524 -3.591 -3.208 1.00 89.81 77 GLU A CA 1
ATOM 608 C C . GLU A 1 77 ? -11.580 -3.331 -4.385 1.00 89.81 77 GLU A C 1
ATOM 610 O O . GLU A 1 77 ? -11.848 -2.486 -5.238 1.00 89.81 77 GLU A O 1
ATOM 615 N N . ALA A 1 78 ? -10.457 -4.045 -4.418 1.00 85.44 78 ALA A N 1
ATOM 616 C CA . ALA A 1 78 ? -9.461 -3.941 -5.474 1.00 85.44 78 ALA A CA 1
ATOM 617 C C . ALA A 1 78 ? -8.797 -5.301 -5.708 1.00 85.44 78 ALA A C 1
ATOM 619 O O . ALA A 1 78 ? -8.714 -6.133 -4.801 1.00 85.44 78 ALA A O 1
ATOM 620 N N . THR A 1 79 ? -8.299 -5.505 -6.926 1.00 81.19 79 THR A N 1
ATOM 621 C CA . THR A 1 79 ? -7.409 -6.620 -7.271 1.00 81.19 79 THR A CA 1
ATOM 622 C C . THR A 1 79 ? -6.046 -6.035 -7.622 1.00 81.19 79 THR A C 1
ATOM 624 O O . THR A 1 79 ? -5.975 -5.156 -8.476 1.00 81.19 79 THR A O 1
ATOM 627 N N . LEU A 1 80 ? -4.998 -6.503 -6.940 1.00 69.19 80 LEU A N 1
ATOM 628 C CA . LEU A 1 80 ? -3.609 -6.049 -7.078 1.00 69.19 80 LEU A CA 1
ATOM 629 C C . LEU A 1 80 ? -2.736 -7.150 -7.691 1.0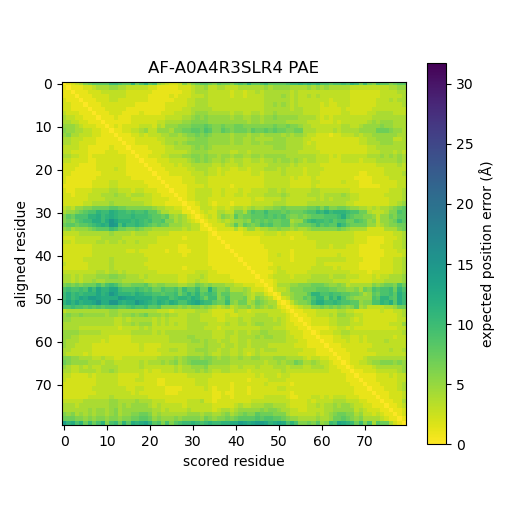0 69.19 80 LEU A C 1
ATOM 631 O O . LEU A 1 80 ? -2.913 -8.322 -7.280 1.00 69.19 80 LEU A O 1
#